Protein AF-A0AAD9K4E6-F1 (afdb_monomer)

Mean predicted aligned error: 10.85 Å

Radius of gyration: 15.64 Å; Cα contacts (8 Å, |Δi|>4): 106; chains: 1; bounding box: 36×25×46 Å

InterPro domains:
  IPR055284 Galaxin-like [PTHR34490] (17-65)
  IPR056601 Galaxin-like repeats domain [PF24748] (17-68)

pLDDT: mean 76.0, std 17.3, range [38.47, 93.06]

Sequence (78 aa):
MLLTSSSLVDGGLRKVLCGTMKYDVSTQICCHNRLYDRKSPNDACCGWTPFNPTTHICCFNNVLDRKRDPFCVEFFHP

Structure (mmCIF, N/CA/C/O backbone):
data_AF-A0AAD9K4E6-F1
#
_entry.id   AF-A0AAD9K4E6-F1
#
loop_
_atom_site.group_PDB
_atom_site.id
_atom_site.type_symbol
_atom_site.label_atom_id
_atom_site.label_alt_id
_atom_site.label_comp_id
_atom_site.label_asym_id
_atom_site.label_entity_id
_atom_site.label_seq_id
_atom_site.pdbx_PDB_ins_code
_atom_site.Cartn_x
_atom_site.Cartn_y
_atom_site.Cartn_z
_atom_site.occupancy
_atom_site.B_iso_or_equiv
_atom_site.auth_seq_id
_atom_site.auth_comp_id
_atom_site.auth_asym_id
_atom_site.auth_atom_id
_atom_site.pdbx_PDB_model_num
ATOM 1 N N . 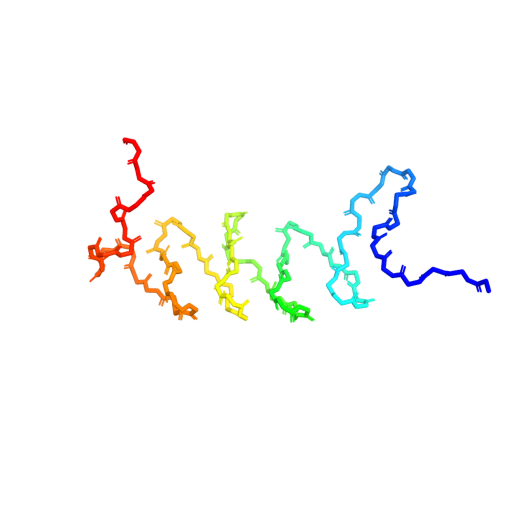MET A 1 1 ? 5.512 -17.740 -30.201 1.00 39.06 1 MET A N 1
ATOM 2 C CA . MET A 1 1 ? 6.431 -17.953 -29.061 1.00 39.06 1 MET A CA 1
ATOM 3 C C . MET A 1 1 ? 6.519 -16.625 -28.319 1.00 39.06 1 MET A C 1
ATOM 5 O O . MET A 1 1 ? 6.854 -15.657 -28.972 1.00 39.06 1 MET A O 1
ATOM 9 N N . LEU A 1 2 ? 6.173 -16.431 -27.054 1.00 40.22 2 LEU A N 1
ATOM 10 C CA . LEU A 1 2 ? 5.725 -17.301 -25.974 1.00 40.22 2 LEU A CA 1
ATOM 11 C C . LEU A 1 2 ? 5.022 -16.386 -24.940 1.00 40.22 2 LEU A C 1
ATOM 13 O O . LEU A 1 2 ? 5.574 -15.360 -24.564 1.00 40.22 2 LEU A O 1
ATOM 17 N N . LEU A 1 3 ? 3.841 -16.828 -24.499 1.00 44.34 3 LEU A N 1
ATOM 18 C CA . LEU A 1 3 ? 3.246 -16.647 -23.167 1.00 44.34 3 LEU A CA 1
ATOM 19 C C . LEU A 1 3 ? 2.674 -15.272 -22.776 1.00 44.34 3 LEU A C 1
ATOM 21 O O . LEU A 1 3 ? 3.324 -14.380 -22.241 1.00 44.34 3 LEU A O 1
ATOM 25 N N . THR A 1 4 ? 1.356 -15.202 -22.952 1.00 55.31 4 THR A N 1
ATOM 26 C CA . THR A 1 4 ? 0.431 -14.464 -22.099 1.00 55.31 4 THR A CA 1
ATOM 27 C C . THR A 1 4 ? 0.614 -14.866 -20.634 1.00 55.31 4 THR A C 1
ATOM 29 O O . THR A 1 4 ? 0.757 -16.051 -20.337 1.00 55.31 4 THR A O 1
ATOM 32 N N . SER A 1 5 ? 0.469 -13.889 -19.740 1.00 53.94 5 SER A N 1
ATOM 33 C CA . SER A 1 5 ? 0.203 -14.026 -18.301 1.00 53.94 5 SER A CA 1
ATOM 34 C C . SER A 1 5 ? 1.303 -14.614 -17.397 1.00 53.94 5 SER A C 1
ATOM 36 O O . SER A 1 5 ? 1.798 -15.714 -17.599 1.00 53.94 5 SER A O 1
ATOM 38 N N . SER A 1 6 ? 1.525 -13.883 -16.300 1.00 51.12 6 SER A N 1
ATOM 39 C CA . SER A 1 6 ? 1.919 -14.402 -14.985 1.00 51.12 6 SER A CA 1
ATOM 40 C C . SER A 1 6 ? 3.399 -14.722 -14.773 1.00 51.12 6 SER A C 1
ATOM 42 O O . SER A 1 6 ? 3.923 -15.708 -15.267 1.00 51.12 6 SER A O 1
ATOM 44 N N . SER A 1 7 ? 4.023 -13.914 -13.910 1.00 52.03 7 SER A N 1
ATOM 45 C CA . SER A 1 7 ? 5.183 -14.282 -13.092 1.00 52.03 7 SER A CA 1
ATOM 46 C C . SER A 1 7 ? 6.388 -14.848 -13.852 1.00 52.03 7 SER A C 1
ATOM 48 O O . SER A 1 7 ? 6.535 -16.057 -13.994 1.00 52.03 7 SER A O 1
ATOM 50 N N . LEU A 1 8 ? 7.326 -13.974 -14.233 1.00 50.00 8 LEU A N 1
ATOM 51 C CA . LEU A 1 8 ? 8.712 -14.379 -14.487 1.00 50.00 8 LEU A CA 1
ATOM 52 C C . LEU A 1 8 ? 9.313 -14.906 -13.172 1.00 50.00 8 LEU A C 1
ATOM 54 O O . LEU A 1 8 ? 9.875 -14.163 -12.370 1.00 50.00 8 LEU A O 1
ATOM 58 N N . VAL A 1 9 ? 9.117 -16.202 -12.942 1.00 52.59 9 VAL A N 1
ATOM 59 C CA . VAL A 1 9 ? 9.955 -17.049 -12.099 1.00 52.59 9 VAL A CA 1
ATOM 60 C C . VAL A 1 9 ? 11.283 -17.186 -12.841 1.00 52.59 9 VAL A C 1
ATOM 62 O O . VAL A 1 9 ? 11.437 -18.012 -13.730 1.00 52.59 9 VAL A O 1
ATOM 65 N N . ASP A 1 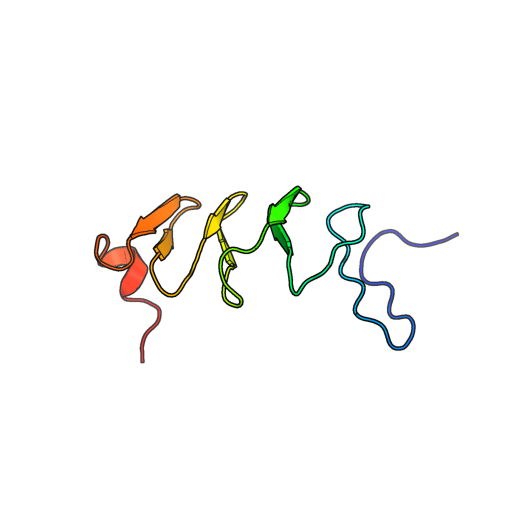10 ? 12.221 -16.304 -12.510 1.00 46.31 10 ASP A N 1
ATOM 66 C CA . ASP A 1 10 ? 13.629 -16.419 -12.877 1.00 46.31 10 ASP A CA 1
ATOM 67 C C . ASP A 1 10 ? 14.463 -15.918 -11.689 1.00 46.31 10 ASP A C 1
ATOM 69 O O . ASP A 1 10 ? 14.107 -14.940 -11.025 1.00 46.31 10 ASP A O 1
ATOM 73 N N . GLY A 1 11 ? 15.491 -16.678 -11.331 1.00 45.38 11 GLY A N 1
ATOM 74 C CA . GLY A 1 11 ? 16.087 -16.722 -9.996 1.00 45.38 11 GLY A CA 1
ATOM 75 C C . GLY A 1 11 ? 16.412 -15.371 -9.337 1.00 45.38 11 GLY A C 1
ATOM 76 O O . GLY A 1 11 ? 17.139 -14.538 -9.869 1.00 45.38 11 GLY A O 1
ATOM 77 N N . GLY A 1 12 ? 15.965 -15.214 -8.088 1.00 49.81 12 GLY A N 1
ATOM 78 C CA . GLY A 1 12 ? 16.764 -14.539 -7.058 1.00 49.81 12 GLY A CA 1
ATOM 79 C C . GLY A 1 12 ? 16.669 -13.019 -6.902 1.00 49.81 12 GLY A C 1
ATOM 80 O O . GLY A 1 12 ? 17.398 -12.480 -6.074 1.00 49.81 12 GLY A O 1
ATOM 81 N N . LEU A 1 13 ? 15.775 -12.302 -7.589 1.00 47.19 13 LEU A N 1
ATOM 82 C CA . LEU A 1 13 ? 15.530 -10.889 -7.270 1.00 47.19 13 LEU A CA 1
ATOM 83 C C . LEU A 1 13 ? 14.038 -10.573 -7.384 1.00 47.19 13 LEU A C 1
ATOM 85 O O . LEU A 1 13 ? 13.494 -10.553 -8.484 1.00 47.19 13 LEU A O 1
ATOM 89 N N . ARG A 1 14 ? 13.367 -10.300 -6.255 1.00 53.59 14 ARG A N 1
ATOM 90 C CA . ARG A 1 14 ? 11.980 -9.792 -6.206 1.00 53.59 14 ARG A CA 1
ATOM 91 C C . ARG A 1 14 ? 11.899 -8.391 -6.844 1.00 53.59 14 ARG A C 1
ATOM 93 O O . ARG A 1 14 ? 11.686 -7.400 -6.156 1.00 53.59 14 ARG A O 1
ATOM 100 N N . LYS A 1 15 ? 12.088 -8.276 -8.160 1.00 52.38 15 LYS A N 1
ATOM 101 C CA . LYS A 1 15 ? 11.755 -7.070 -8.924 1.00 52.38 15 LYS A CA 1
ATOM 102 C C . LYS A 1 15 ? 10.255 -7.094 -9.155 1.00 52.38 15 LYS A C 1
ATOM 104 O O . LYS A 1 15 ? 9.777 -7.657 -10.135 1.00 52.38 15 LYS A O 1
ATOM 109 N N . VAL A 1 16 ? 9.521 -6.529 -8.204 1.00 69.25 16 VAL A N 1
ATOM 110 C CA . VAL A 1 16 ? 8.081 -6.351 -8.357 1.00 69.25 16 VAL A CA 1
ATOM 111 C C . VAL A 1 16 ? 7.881 -5.2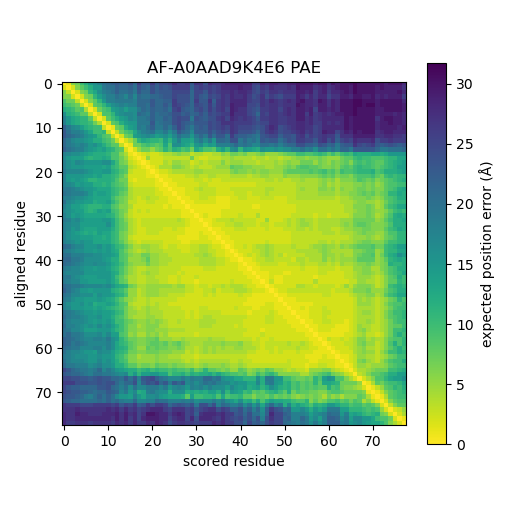86 -9.433 1.00 69.25 16 VAL A C 1
ATOM 113 O O . VAL A 1 16 ? 8.444 -4.193 -9.366 1.00 69.25 16 VAL A O 1
ATOM 116 N N . LEU A 1 17 ? 7.175 -5.655 -10.494 1.00 79.12 17 LEU A N 1
ATOM 117 C CA . LEU A 1 17 ? 6.788 -4.737 -11.555 1.00 79.12 17 LEU A CA 1
ATOM 118 C C . LEU A 1 17 ? 5.442 -4.118 -11.182 1.00 79.12 17 LEU A C 1
ATOM 120 O O . LEU A 1 17 ? 4.558 -4.805 -10.675 1.00 79.12 17 LEU A O 1
ATOM 124 N N . CYS A 1 18 ? 5.290 -2.826 -11.447 1.00 85.12 18 CYS A N 1
ATOM 125 C CA . CYS A 1 18 ? 4.013 -2.134 -11.417 1.00 85.12 18 CYS A CA 1
ATOM 126 C C . CYS A 1 18 ? 3.612 -1.826 -12.854 1.00 85.12 18 CYS A C 1
ATOM 128 O O . CYS A 1 18 ? 4.199 -0.949 -13.492 1.00 85.12 18 CYS A O 1
ATOM 130 N N . GLY A 1 19 ? 2.686 -2.611 -13.404 1.00 81.88 19 GLY A N 1
ATOM 131 C CA . GLY A 1 19 ? 2.476 -2.649 -14.849 1.00 81.88 19 GLY A CA 1
ATOM 132 C C . GLY A 1 19 ? 3.765 -3.059 -15.570 1.00 81.88 19 GLY A C 1
ATOM 133 O O . GLY A 1 19 ? 4.222 -4.192 -15.447 1.00 81.88 19 GLY A O 1
ATOM 134 N N . THR A 1 20 ? 4.372 -2.124 -16.299 1.00 81.38 20 THR A N 1
ATOM 135 C CA . THR A 1 20 ? 5.624 -2.329 -17.050 1.00 81.38 20 THR A CA 1
ATOM 136 C C . THR A 1 20 ? 6.852 -1.703 -16.379 1.00 81.38 20 THR A C 1
ATOM 138 O O . THR A 1 20 ? 7.970 -1.865 -16.870 1.00 81.38 20 THR A O 1
ATOM 141 N N . MET A 1 21 ? 6.675 -0.997 -15.255 1.00 80.75 21 MET A N 1
ATOM 142 C CA . MET A 1 21 ? 7.745 -0.260 -14.580 1.00 80.75 21 MET A CA 1
ATOM 143 C C . MET A 1 21 ? 8.301 -1.040 -13.389 1.00 80.75 21 MET A C 1
ATOM 145 O O . MET A 1 21 ? 7.559 -1.617 -12.598 1.00 80.75 21 MET A O 1
ATOM 149 N N . LYS A 1 22 ? 9.626 -1.028 -13.231 1.00 83.75 22 LYS A N 1
ATOM 150 C CA . LYS A 1 22 ? 10.290 -1.530 -12.020 1.00 83.75 22 LYS A CA 1
ATOM 151 C C . LYS A 1 22 ? 10.170 -0.480 -10.922 1.00 83.75 22 LYS A C 1
ATOM 153 O O . LYS A 1 22 ? 10.328 0.704 -11.207 1.00 83.75 22 LYS A O 1
ATOM 158 N N . TYR A 1 23 ? 9.939 -0.922 -9.693 1.00 82.88 23 TYR A N 1
ATOM 159 C CA . TYR A 1 23 ? 9.882 -0.040 -8.535 1.00 82.88 23 TYR A CA 1
ATOM 160 C C . TYR A 1 23 ? 10.542 -0.674 -7.317 1.00 82.88 23 TYR A C 1
ATOM 162 O O . TYR A 1 23 ? 10.740 -1.891 -7.265 1.00 82.88 23 TYR A O 1
ATOM 170 N N . ASP A 1 24 ? 10.900 0.163 -6.350 1.00 86.38 24 ASP A N 1
ATOM 171 C CA . ASP A 1 24 ? 11.464 -0.284 -5.081 1.00 86.38 24 ASP A CA 1
ATOM 172 C C . ASP A 1 24 ? 10.333 -0.519 -4.076 1.00 86.38 24 ASP A C 1
ATOM 174 O O . ASP A 1 24 ? 9.624 0.403 -3.690 1.00 86.38 24 ASP A O 1
ATOM 178 N N . VAL A 1 25 ? 10.154 -1.764 -3.635 1.00 83.19 25 VAL A N 1
ATOM 179 C CA . VAL A 1 25 ? 9.093 -2.137 -2.684 1.00 83.19 25 VAL A CA 1
ATOM 180 C C . VAL A 1 25 ? 9.269 -1.532 -1.292 1.00 83.19 25 VAL A C 1
ATOM 182 O O . VAL A 1 25 ? 8.330 -1.579 -0.502 1.00 83.19 25 VAL A O 1
ATOM 185 N N . SER A 1 26 ? 10.450 -0.999 -0.980 1.00 86.44 26 SER A N 1
ATOM 186 C CA . SER A 1 26 ? 10.780 -0.389 0.310 1.00 86.44 26 SER A CA 1
ATOM 187 C C . SER A 1 26 ? 10.312 1.062 0.370 1.00 86.44 26 SER A C 1
ATOM 189 O O . SER A 1 26 ? 9.857 1.524 1.414 1.00 86.44 26 SER A O 1
ATOM 191 N N . THR A 1 27 ? 10.396 1.773 -0.756 1.00 89.38 27 THR A N 1
ATOM 192 C CA . THR A 1 27 ? 10.065 3.203 -0.863 1.00 89.38 27 THR A CA 1
ATOM 193 C C . THR A 1 27 ? 8.774 3.455 -1.630 1.00 89.38 27 THR A C 1
ATOM 195 O O . THR A 1 27 ? 8.169 4.511 -1.477 1.00 89.38 27 THR A O 1
ATOM 198 N N . GLN A 1 28 ? 8.310 2.486 -2.417 1.00 91.19 28 GLN A N 1
ATOM 199 C CA . GLN A 1 28 ? 7.168 2.625 -3.310 1.00 91.19 28 GLN A CA 1
ATOM 200 C C . GLN A 1 28 ? 6.193 1.450 -3.181 1.00 91.19 28 GLN A C 1
ATOM 202 O O . GLN A 1 28 ? 6.521 0.331 -2.766 1.00 91.19 28 GLN A O 1
ATOM 207 N N . ILE A 1 29 ? 4.947 1.721 -3.544 1.00 90.19 29 ILE A N 1
ATOM 208 C CA . ILE A 1 29 ? 3.848 0.765 -3.592 1.00 90.19 29 ILE A CA 1
ATOM 209 C C . ILE A 1 29 ? 3.138 0.882 -4.939 1.00 90.19 29 ILE A C 1
ATOM 211 O O . ILE A 1 29 ? 3.006 1.968 -5.501 1.00 90.19 29 ILE A O 1
ATOM 215 N N . CYS A 1 30 ? 2.687 -0.253 -5.465 1.00 90.38 30 CYS A N 1
ATOM 216 C CA . CYS A 1 30 ? 1.917 -0.308 -6.696 1.00 90.38 30 CYS A CA 1
ATOM 217 C C . CYS A 1 30 ? 0.444 -0.563 -6.384 1.00 90.38 30 CYS A C 1
ATOM 219 O O . CYS A 1 30 ? 0.104 -1.648 -5.912 1.00 90.38 30 CYS A O 1
ATOM 221 N N . CYS A 1 31 ? -0.423 0.398 -6.699 1.00 90.94 31 CYS A N 1
ATOM 222 C CA . CYS A 1 31 ? -1.871 0.234 -6.618 1.00 90.94 31 CYS A CA 1
ATOM 223 C C . CYS A 1 31 ? -2.456 0.303 -8.027 1.00 90.94 31 CYS A C 1
ATOM 225 O O . CYS A 1 31 ? -2.373 1.334 -8.691 1.00 90.94 31 CYS A O 1
ATOM 227 N N . HIS A 1 32 ? -3.015 -0.817 -8.494 1.00 87.25 32 HIS A N 1
ATOM 228 C CA . HIS A 1 32 ? -3.676 -0.931 -9.797 1.00 87.25 32 HIS A CA 1
ATOM 229 C C . HIS A 1 32 ? -2.805 -0.411 -10.966 1.00 87.25 32 HIS A C 1
ATOM 231 O O . HIS A 1 32 ? -3.205 0.437 -11.756 1.00 87.25 32 HIS A O 1
ATOM 237 N N . ASN A 1 33 ? -1.570 -0.917 -11.066 1.00 84.44 33 ASN A N 1
ATOM 238 C CA . ASN A 1 33 ? -0.571 -0.523 -12.074 1.00 84.44 33 ASN A CA 1
ATOM 239 C C . ASN A 1 33 ? -0.108 0.943 -12.013 1.00 84.44 33 ASN A C 1
ATOM 241 O O . ASN A 1 33 ? 0.542 1.413 -12.948 1.00 84.44 33 ASN A O 1
ATOM 245 N N . ARG A 1 34 ? -0.383 1.659 -10.917 1.00 87.38 34 ARG A N 1
ATOM 246 C CA . ARG A 1 34 ? 0.153 2.997 -10.665 1.00 87.38 34 ARG A CA 1
ATOM 247 C C . ARG A 1 34 ? 1.067 2.998 -9.447 1.00 87.38 34 ARG A C 1
ATOM 249 O O . ARG A 1 34 ? 0.741 2.418 -8.412 1.00 87.38 34 ARG A O 1
ATOM 256 N N . LEU A 1 35 ? 2.220 3.642 -9.597 1.00 90.62 35 LEU A N 1
ATOM 257 C CA . LEU A 1 35 ? 3.205 3.787 -8.533 1.00 90.62 35 LEU A CA 1
ATOM 258 C C . LEU A 1 35 ? 2.873 4.965 -7.630 1.00 90.62 35 LEU A C 1
ATOM 260 O O . LEU A 1 35 ? 2.517 6.044 -8.105 1.00 90.62 35 LEU A O 1
ATOM 264 N N . TYR A 1 36 ? 3.044 4.734 -6.337 1.00 92.12 36 TYR A N 1
ATOM 265 C CA . TYR A 1 36 ? 2.918 5.722 -5.282 1.00 92.12 36 TYR A CA 1
ATOM 266 C C .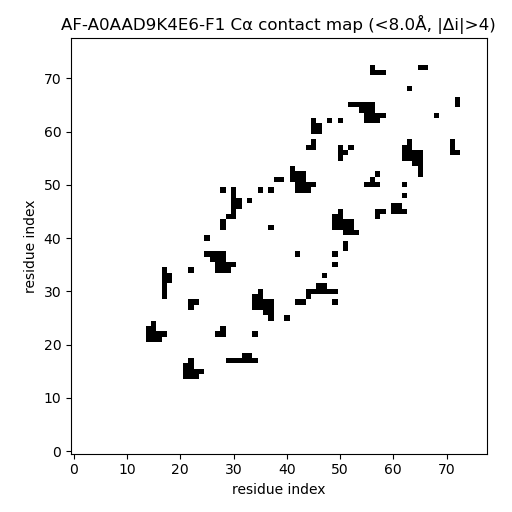 TYR A 1 36 ? 4.092 5.592 -4.319 1.00 92.12 36 TYR A C 1
ATOM 268 O O . TYR A 1 36 ? 4.606 4.493 -4.102 1.00 92.12 36 TYR A O 1
ATOM 276 N N . ASP A 1 37 ? 4.476 6.703 -3.703 1.00 92.25 37 ASP A N 1
ATOM 277 C CA . ASP A 1 37 ? 5.467 6.695 -2.634 1.00 92.25 37 ASP A CA 1
ATOM 278 C C . ASP A 1 37 ? 4.844 6.161 -1.344 1.00 92.25 37 ASP A C 1
ATOM 280 O O . ASP A 1 37 ? 3.723 6.524 -0.967 1.00 92.25 37 ASP A O 1
ATOM 284 N N . ARG A 1 38 ? 5.580 5.292 -0.654 1.00 90.25 38 ARG A N 1
ATOM 285 C CA . ARG A 1 38 ? 5.188 4.784 0.657 1.00 90.25 38 ARG A CA 1
ATOM 286 C C . ARG A 1 38 ? 5.375 5.867 1.704 1.00 90.25 38 ARG A C 1
ATOM 288 O O . ARG A 1 38 ? 6.435 6.475 1.821 1.00 90.25 38 ARG A O 1
ATOM 295 N N . LYS A 1 39 ? 4.353 6.039 2.531 1.00 90.00 39 LYS A N 1
ATOM 296 C CA . LYS A 1 39 ? 4.410 6.788 3.788 1.00 90.00 39 LYS A CA 1
ATOM 297 C C . LYS A 1 39 ? 4.684 5.861 4.971 1.00 90.00 39 LYS A C 1
ATOM 299 O O . LYS A 1 39 ? 5.182 6.314 5.997 1.00 90.00 39 LYS A O 1
ATOM 304 N N . SER A 1 40 ? 4.359 4.574 4.843 1.00 88.19 40 SER A N 1
ATOM 305 C CA . SER A 1 40 ? 4.585 3.550 5.861 1.00 88.19 40 SER A CA 1
ATOM 306 C C . SER A 1 40 ? 5.067 2.229 5.245 1.00 88.19 40 SER A C 1
ATOM 308 O O . SER A 1 40 ? 4.633 1.861 4.149 1.00 88.19 40 SER A O 1
ATOM 310 N N . PRO A 1 41 ? 5.902 1.442 5.955 1.00 86.19 41 PRO A N 1
ATOM 311 C CA . PRO A 1 41 ? 6.234 0.075 5.537 1.00 86.19 41 PRO A CA 1
ATOM 312 C C . PRO A 1 41 ? 4.997 -0.827 5.420 1.00 86.19 41 PRO A C 1
ATOM 314 O O . PRO A 1 41 ? 5.006 -1.786 4.649 1.00 86.19 41 PRO A O 1
ATOM 317 N N . ASN A 1 42 ? 3.922 -0.489 6.133 1.00 87.69 42 ASN A N 1
ATOM 318 C CA . ASN A 1 42 ? 2.682 -1.256 6.139 1.00 87.69 42 ASN A CA 1
ATOM 319 C C . ASN A 1 42 ? 1.650 -0.750 5.128 1.00 87.69 42 ASN A C 1
ATOM 321 O O . ASN A 1 42 ? 0.548 -1.285 5.118 1.00 87.69 42 ASN A O 1
ATOM 325 N N . ASP A 1 43 ? 1.959 0.267 4.313 1.00 90.25 43 ASP A N 1
ATOM 326 C CA . ASP A 1 43 ? 0.988 0.789 3.350 1.00 90.25 43 ASP A CA 1
ATOM 327 C C . ASP A 1 43 ? 0.441 -0.330 2.452 1.00 90.25 43 ASP A C 1
ATOM 329 O O . ASP A 1 43 ? 1.174 -1.1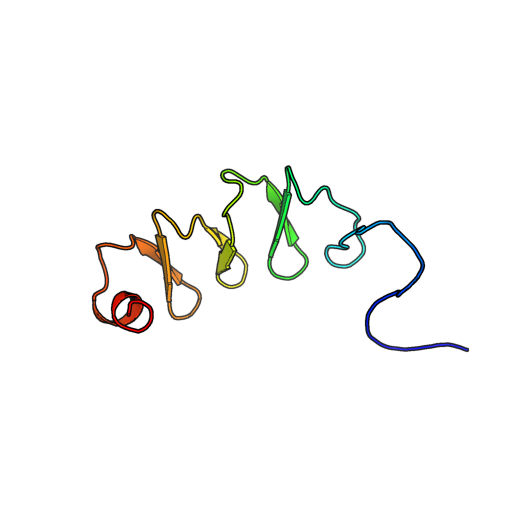97 1.967 1.00 90.25 43 ASP A O 1
ATOM 333 N N . ALA A 1 44 ? -0.870 -0.290 2.246 1.00 90.50 44 ALA A N 1
ATOM 334 C CA . ALA A 1 44 ? -1.647 -1.227 1.453 1.00 90.50 44 ALA A CA 1
ATOM 335 C C . ALA A 1 44 ? -2.487 -0.460 0.425 1.00 90.50 44 ALA A C 1
ATOM 337 O O . ALA A 1 44 ? -2.655 0.753 0.520 1.00 90.50 44 ALA A O 1
ATOM 338 N N . CYS A 1 45 ? -3.031 -1.157 -0.569 1.00 91.19 45 CYS A N 1
ATOM 339 C CA . CYS A 1 45 ? -3.862 -0.537 -1.599 1.00 91.19 45 CYS A CA 1
ATOM 340 C C . CYS A 1 45 ? -5.347 -0.753 -1.317 1.00 91.19 45 CYS A C 1
ATOM 342 O O . CYS A 1 45 ? -5.791 -1.883 -1.124 1.00 91.19 45 CYS A O 1
ATOM 344 N N . CYS A 1 46 ? -6.118 0.329 -1.365 1.00 92.06 46 CYS A N 1
ATOM 345 C CA . CYS A 1 46 ? -7.570 0.309 -1.434 1.00 92.06 46 CYS A CA 1
ATOM 346 C C . CYS A 1 46 ? -7.989 0.735 -2.840 1.00 92.06 46 CYS A C 1
ATOM 348 O O . CYS A 1 46 ? -8.062 1.925 -3.156 1.00 92.06 46 CYS A O 1
ATOM 350 N N . GLY A 1 47 ? -8.162 -0.240 -3.733 1.00 87.44 47 GLY A N 1
ATOM 351 C CA . GLY A 1 47 ? -8.309 0.033 -5.161 1.00 87.44 47 GLY A CA 1
ATOM 352 C C . GLY A 1 47 ? -7.069 0.740 -5.720 1.00 87.44 47 GLY A C 1
ATOM 353 O O . GLY A 1 47 ? -5.996 0.147 -5.811 1.00 87.44 47 GLY A O 1
ATOM 354 N N . TRP A 1 48 ? -7.222 2.013 -6.085 1.00 89.94 48 TRP A N 1
ATOM 355 C CA . TRP A 1 48 ? -6.154 2.854 -6.639 1.00 89.94 48 TRP A CA 1
ATOM 356 C C . TRP A 1 48 ? -5.420 3.678 -5.580 1.00 89.94 48 TRP A C 1
ATOM 358 O O . TRP A 1 48 ? -4.417 4.310 -5.889 1.00 89.94 48 TRP A O 1
ATOM 368 N N . THR A 1 49 ? -5.909 3.696 -4.341 1.00 90.44 49 THR A N 1
ATOM 369 C CA . THR A 1 49 ? -5.408 4.604 -3.310 1.00 90.44 49 THR A CA 1
ATOM 370 C C . THR A 1 49 ? -4.545 3.842 -2.309 1.00 90.44 49 THR A C 1
ATOM 372 O O . THR A 1 49 ? -5.053 2.922 -1.661 1.00 90.44 49 THR A O 1
ATOM 375 N N . PRO A 1 50 ? -3.263 4.202 -2.135 1.00 93.06 50 PRO A N 1
ATOM 376 C CA . PRO A 1 50 ? -2.464 3.673 -1.040 1.00 93.06 50 PRO A CA 1
ATOM 377 C C . PRO A 1 50 ? -2.960 4.241 0.297 1.00 93.06 50 PRO A C 1
ATOM 379 O O . PRO A 1 50 ? -3.252 5.433 0.411 1.00 93.06 50 PRO A O 1
ATOM 382 N N . PHE A 1 51 ? -3.044 3.397 1.318 1.00 92.19 51 PHE A N 1
ATOM 383 C CA . PHE A 1 51 ? -3.445 3.775 2.668 1.00 92.19 51 PHE A CA 1
ATOM 384 C C . PHE A 1 51 ? -2.642 3.014 3.715 1.00 92.19 51 PHE A C 1
ATOM 386 O O . PHE A 1 51 ? -2.170 1.907 3.472 1.00 92.19 51 PHE A O 1
ATOM 393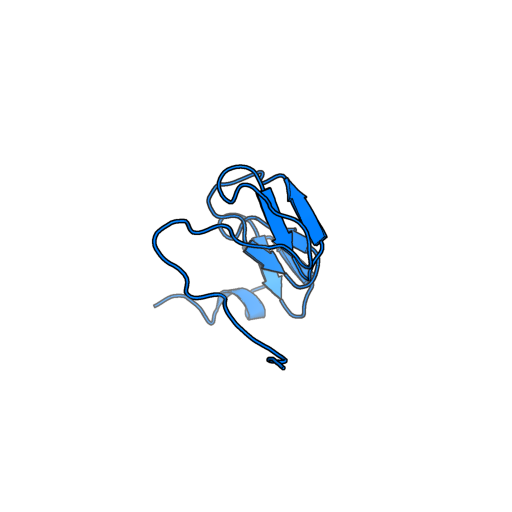 N N . ASN A 1 52 ? -2.535 3.591 4.909 1.00 91.94 52 ASN A N 1
ATOM 394 C CA . ASN A 1 52 ? -1.893 2.931 6.035 1.00 91.94 52 ASN A CA 1
ATOM 395 C C . ASN A 1 52 ? -2.941 2.111 6.816 1.00 91.94 52 ASN A C 1
ATOM 397 O O . ASN A 1 52 ? -3.809 2.722 7.446 1.00 91.94 52 ASN A O 1
ATOM 401 N N . PRO A 1 53 ? -2.859 0.768 6.846 1.00 87.69 53 PRO A N 1
ATOM 402 C CA . PRO A 1 53 ? -3.831 -0.093 7.526 1.00 87.69 53 PRO A CA 1
ATOM 403 C C . PRO A 1 53 ? -3.797 0.027 9.059 1.00 87.69 53 PRO A C 1
ATOM 405 O O . PRO A 1 53 ? -4.696 -0.450 9.749 1.00 87.69 53 PRO A O 1
ATOM 408 N N . THR A 1 54 ? -2.768 0.677 9.611 1.00 87.62 54 THR A N 1
ATOM 409 C CA . THR A 1 54 ? -2.682 0.985 11.047 1.00 87.62 54 THR A CA 1
ATOM 410 C C . THR A 1 54 ? -3.667 2.086 11.440 1.00 87.62 54 THR A C 1
ATOM 412 O O . THR A 1 54 ? -4.210 2.070 12.543 1.00 87.62 54 THR A O 1
ATOM 415 N N . THR A 1 55 ? -3.895 3.062 10.555 1.00 87.69 55 THR A N 1
ATOM 416 C CA . THR A 1 55 ? -4.716 4.252 10.842 1.00 87.69 55 THR A CA 1
ATOM 417 C C . THR A 1 55 ? -6.030 4.275 10.072 1.00 87.69 55 THR A C 1
ATOM 419 O O . THR A 1 55 ? -7.022 4.809 10.568 1.00 87.69 55 THR A O 1
ATOM 422 N N . HIS A 1 56 ? -6.059 3.658 8.896 1.00 89.88 56 HIS A N 1
ATOM 423 C CA . HIS A 1 56 ? -7.203 3.630 8.000 1.00 89.88 56 HIS A CA 1
ATOM 424 C C . HIS A 1 56 ? -7.611 2.192 7.681 1.00 89.88 56 HIS A C 1
ATOM 426 O O . HIS A 1 56 ? -6.848 1.248 7.872 1.00 89.88 56 HIS A O 1
ATOM 432 N N . ILE A 1 57 ? -8.821 2.035 7.167 1.00 88.75 57 ILE A N 1
ATOM 433 C CA . ILE A 1 57 ? -9.372 0.783 6.674 1.00 88.75 57 ILE A CA 1
ATOM 434 C C . ILE A 1 57 ? -9.873 0.977 5.245 1.00 88.75 57 ILE A C 1
ATOM 436 O O . ILE A 1 57 ? -10.374 2.045 4.894 1.00 88.75 57 ILE A O 1
ATOM 440 N N . CYS A 1 58 ? -9.721 -0.050 4.413 1.00 89.50 58 CYS A N 1
ATOM 441 C CA . CYS A 1 58 ? -10.323 -0.065 3.088 1.00 89.50 58 CYS A CA 1
ATOM 442 C C . CYS A 1 58 ? -11.719 -0.671 3.166 1.00 89.50 58 CYS A C 1
ATOM 444 O O . CYS A 1 58 ? -11.867 -1.804 3.619 1.00 89.50 58 CYS A O 1
ATOM 446 N N . CYS A 1 59 ? -12.725 0.052 2.687 1.00 89.62 59 CYS A N 1
ATOM 447 C CA . CYS A 1 59 ? -14.098 -0.422 2.648 1.00 89.62 59 CYS A CA 1
ATOM 448 C C . CYS A 1 59 ? -14.778 0.006 1.354 1.00 89.62 59 CYS A C 1
ATOM 450 O O . CYS A 1 59 ? -14.826 1.193 1.047 1.00 89.62 59 CYS A O 1
ATOM 452 N N . PHE A 1 60 ? -15.266 -0.952 0.561 1.00 86.25 60 PHE A N 1
ATOM 453 C CA . PHE A 1 60 ? -15.872 -0.683 -0.753 1.00 86.25 60 PHE A CA 1
ATOM 454 C C . PHE A 1 60 ? -15.037 0.284 -1.621 1.00 86.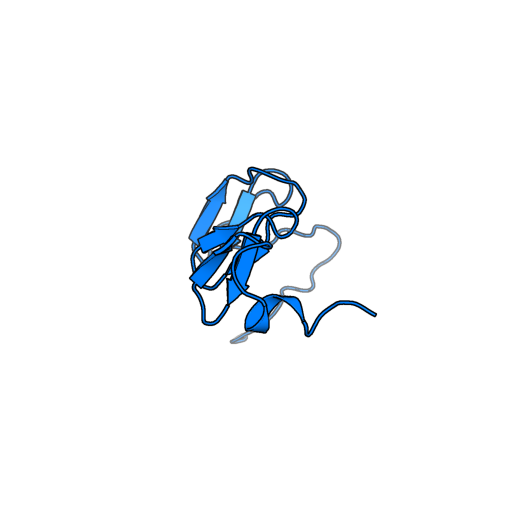25 60 PHE A C 1
ATOM 456 O O . PHE A 1 60 ? -15.560 1.256 -2.159 1.00 86.25 60 PHE A O 1
ATOM 463 N N . ASN A 1 61 ? -13.721 0.056 -1.712 1.00 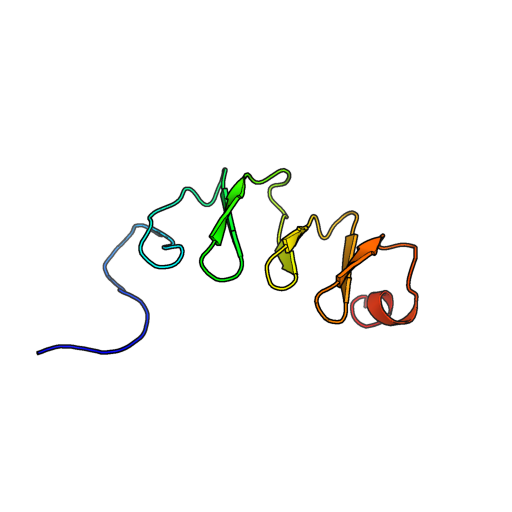84.81 61 ASN A N 1
ATOM 464 C CA . ASN A 1 61 ? -12.745 0.914 -2.407 1.00 84.81 61 ASN A CA 1
ATOM 465 C C . ASN A 1 61 ? -12.590 2.347 -1.852 1.00 84.81 61 ASN A C 1
ATOM 467 O O . ASN A 1 61 ? -11.942 3.180 -2.485 1.00 84.81 61 ASN A O 1
ATOM 471 N N . ASN A 1 62 ? -13.126 2.630 -0.665 1.00 86.31 62 ASN A N 1
ATOM 472 C CA . ASN A 1 62 ? -12.937 3.885 0.049 1.00 86.31 62 ASN A CA 1
ATOM 473 C C . ASN A 1 62 ? -11.983 3.692 1.226 1.00 86.31 62 ASN A C 1
ATOM 475 O O . ASN A 1 62 ? -12.076 2.720 1.974 1.00 86.31 62 ASN A O 1
ATOM 479 N N . VAL A 1 63 ? -11.066 4.641 1.393 1.00 89.81 63 VAL A N 1
ATOM 480 C CA . VAL A 1 63 ? -10.156 4.685 2.538 1.00 89.81 63 VAL A CA 1
ATOM 481 C C . VAL A 1 63 ? -10.839 5.480 3.643 1.00 89.81 63 VAL A C 1
ATOM 483 O O . VAL A 1 63 ? -11.056 6.681 3.497 1.00 89.81 63 VAL A O 1
ATOM 486 N N . LEU A 1 64 ? -11.189 4.805 4.732 1.00 88.25 64 LEU A N 1
ATOM 487 C CA . LEU A 1 64 ? -11.867 5.389 5.886 1.00 88.25 64 LEU A CA 1
ATOM 488 C C . LEU A 1 64 ? -10.952 5.357 7.107 1.00 88.25 64 LEU A C 1
ATOM 490 O O . LEU A 1 64 ? -10.061 4.517 7.198 1.00 88.25 64 LEU A O 1
ATOM 494 N N . ASP A 1 65 ? -11.181 6.236 8.078 1.00 87.56 65 ASP A N 1
ATOM 495 C CA . ASP A 1 65 ? -10.494 6.135 9.365 1.00 87.56 65 ASP A CA 1
ATOM 496 C C . ASP A 1 65 ? -10.909 4.844 10.078 1.00 87.56 65 ASP A C 1
ATOM 498 O O . ASP A 1 65 ? -12.100 4.550 10.204 1.00 87.56 65 ASP A O 1
ATOM 502 N N . ARG A 1 66 ? -9.944 4.115 10.648 1.00 77.81 66 ARG A N 1
ATOM 503 C CA . ARG A 1 66 ? -10.186 2.846 11.362 1.00 77.81 66 ARG A CA 1
ATOM 504 C C . ARG A 1 66 ? -11.134 2.982 12.570 1.00 77.81 66 ARG A C 1
ATOM 506 O O . ARG A 1 66 ? -11.565 1.985 13.124 1.00 77.81 66 ARG A O 1
ATOM 513 N N . LYS A 1 67 ? -11.461 4.198 13.016 1.00 74.56 67 LYS A N 1
ATOM 514 C CA . LYS A 1 67 ? -12.407 4.452 14.121 1.00 74.56 67 LYS A CA 1
ATOM 515 C C . LYS A 1 67 ? -13.808 4.861 13.661 1.00 74.56 67 LYS A C 1
ATOM 517 O O . LYS A 1 67 ? -14.690 4.987 14.503 1.00 74.56 67 LYS A O 1
ATOM 522 N N . ARG A 1 68 ? -13.999 5.157 12.371 1.00 67.06 68 ARG A N 1
ATOM 523 C CA . ARG A 1 68 ? -15.231 5.785 11.874 1.00 67.06 68 ARG A CA 1
ATOM 524 C C . ARG A 1 68 ? -16.308 4.803 11.437 1.00 67.06 68 ARG A C 1
ATOM 526 O O . ARG A 1 68 ? -17.457 5.221 11.388 1.00 67.06 68 ARG A O 1
ATOM 533 N N . ASP A 1 69 ? -15.969 3.547 11.151 1.00 66.06 69 ASP A N 1
ATOM 534 C CA . ASP A 1 69 ? -16.935 2.608 10.578 1.00 66.06 69 ASP A CA 1
ATOM 535 C C . ASP A 1 69 ? -16.919 1.230 11.272 1.00 66.06 69 ASP A C 1
ATOM 537 O O . ASP A 1 69 ? -16.010 0.439 11.015 1.00 66.06 69 ASP A O 1
ATOM 541 N N . PRO A 1 70 ? -17.903 0.935 12.149 1.00 68.44 70 PRO A N 1
ATOM 542 C CA . PRO A 1 70 ? -18.064 -0.366 12.804 1.00 68.44 70 PRO A CA 1
ATOM 543 C C . PRO A 1 70 ? -18.218 -1.527 11.810 1.00 68.44 70 PRO A C 1
ATOM 545 O O . PRO A 1 70 ? -17.660 -2.598 12.023 1.00 68.44 70 PRO A O 1
ATOM 548 N N . PHE A 1 71 ? -18.913 -1.311 10.689 1.00 73.44 71 PHE A N 1
ATOM 549 C CA . PHE A 1 71 ? -19.209 -2.374 9.725 1.00 73.44 71 PHE A CA 1
ATOM 550 C C . PHE A 1 71 ? -17.949 -2.884 9.029 1.00 73.44 71 PHE A C 1
ATOM 552 O O . PHE A 1 71 ? -17.807 -4.084 8.798 1.00 73.44 71 PHE A O 1
ATOM 559 N N . CYS A 1 72 ? -17.019 -1.987 8.707 1.00 76.75 72 CYS A N 1
ATOM 560 C CA . CYS A 1 72 ? -15.782 -2.363 8.035 1.00 76.75 72 CYS A CA 1
ATOM 561 C C . CYS A 1 72 ? -14.731 -2.923 9.015 1.00 76.75 72 CYS A C 1
ATOM 563 O O . CYS A 1 72 ? -13.903 -3.735 8.608 1.00 76.75 72 CYS A O 1
ATOM 565 N N . VAL A 1 73 ? -14.737 -2.513 10.293 1.00 67.06 73 VAL A N 1
ATOM 566 C CA . VAL A 1 73 ? -13.706 -2.899 11.285 1.00 67.06 73 VAL A CA 1
ATOM 567 C C . VAL A 1 73 ? -14.001 -4.207 12.022 1.00 67.06 73 VAL A C 1
ATOM 569 O O . VAL A 1 73 ? -13.073 -4.803 12.566 1.00 67.06 73 VAL A O 1
ATOM 572 N N . GLU A 1 74 ? -15.255 -4.663 12.048 1.00 57.56 74 GLU A N 1
ATOM 573 C CA . GLU A 1 74 ? -15.670 -5.813 12.865 1.00 57.56 74 GLU A CA 1
ATOM 574 C C . GLU A 1 74 ? -15.354 -7.195 12.267 1.00 57.56 74 GLU A C 1
ATOM 576 O O . GLU A 1 74 ? -15.408 -8.186 12.986 1.00 57.56 74 GLU A O 1
ATOM 581 N N . PHE A 1 75 ? -14.950 -7.305 10.996 1.00 53.41 75 PHE A N 1
ATOM 582 C CA . PHE A 1 75 ? -14.699 -8.618 10.370 1.00 53.41 75 PHE A CA 1
ATOM 583 C C . PHE A 1 75 ? -13.260 -9.153 10.499 1.00 53.41 75 PHE A C 1
ATOM 585 O O . PHE A 1 75 ? -12.995 -10.268 10.052 1.00 53.41 75 PHE A O 1
ATOM 592 N N . PHE A 1 76 ? -12.320 -8.393 11.078 1.00 45.34 76 PHE A N 1
ATOM 593 C CA . PHE A 1 76 ? -10.889 -8.749 11.074 1.00 45.34 76 PHE A CA 1
ATOM 594 C C . PHE A 1 76 ? -10.151 -8.535 12.410 1.00 45.34 76 PHE A C 1
ATOM 596 O O . PHE A 1 76 ? -8.971 -8.180 12.428 1.00 45.34 76 PHE A O 1
ATOM 603 N N . HIS A 1 77 ? -10.803 -8.820 13.538 1.00 38.47 77 HIS A N 1
ATOM 604 C CA . HIS A 1 77 ? -10.083 -9.215 14.754 1.00 38.47 77 HIS A CA 1
ATOM 605 C C . HIS A 1 77 ? -10.598 -10.579 15.243 1.00 38.47 77 HIS A C 1
ATOM 607 O O . HIS A 1 77 ? -11.815 -10.753 15.311 1.00 38.47 77 HIS A O 1
ATOM 613 N N . PRO A 1 78 ? -9.720 -11.544 15.575 1.00 47.56 78 PRO A N 1
ATOM 614 C CA . PRO A 1 78 ? -10.010 -12.478 16.659 1.00 47.56 78 PRO A CA 1
ATOM 615 C C . PRO A 1 78 ? -10.055 -11.758 18.015 1.00 47.56 78 PRO A C 1
ATOM 617 O O . PRO A 1 78 ? -9.374 -10.713 18.160 1.00 47.56 78 PRO A O 1
#

Solvent-accessible surface area (backbone atoms only — not comparable to full-atom values): 5166 Å² total; per-residue (Å²): 140,82,79,82,82,80,77,90,86,62,90,92,64,94,74,52,61,34,68,92,41,81,58,52,79,84,55,32,44,64,20,83,60,39,82,42,76,50,91,45,95,67,48,40,63,26,60,70,43,76,42,45,64,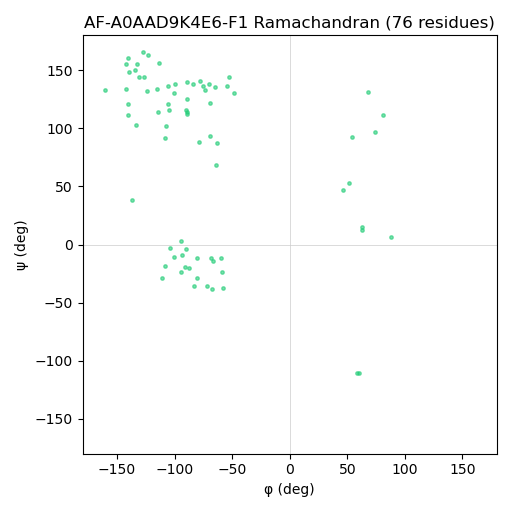90,60,26,38,68,46,96,64,38,83,39,54,58,85,76,43,70,83,70,55,66,81,79,65,136

Secondary structure (DSSP, 8-state):
----SS----TT----EETTEE--TTTEEEETTEEEE-SSTT-EEETTEEE-TTTEEEETTEEEETTT-HHHHTTS--

Foldseek 3Di:
DDDDDDDPPDDDDPQPALQPHTDDLQQWDHANSDIDGDPDNQWDALRRDTDRVVQWFRDPSDTGGCPPDPVRNVPDDD

Organism: Ridgeia piscesae (NCBI:txid27915)